Protein AF-A0A317UM21-F1 (afdb_monomer)

Solvent-accessible surface area (backbone atoms only — not comparable to full-atom values): 6892 Å² total; per-residue (Å²): 141,67,88,85,58,60,91,93,58,57,50,72,46,78,52,29,44,42,77,70,41,51,92,60,49,84,49,72,69,47,47,58,54,43,70,44,80,37,35,60,34,59,32,37,76,89,60,74,56,69,66,60,60,73,65,48,42,66,40,47,50,50,14,53,48,23,53,23,52,28,49,74,53,99,63,55,38,62,68,52,61,75,36,61,86,76,43,44,38,80,65,54,15,26,28,76,91,44,89,57,12,24,26,16,55,30,25,48,72,70,38,37,91,74,34,77,38,49,55,86,130

Radius of gyration: 13.53 Å; Cα contacts (8 Å, |Δi|>4): 208; chains: 1; bounding box: 32×29×39 Å

Mean predicted aligned error: 3.77 Å

Secondary structure (DSSP, 8-state):
--TTSPTTPPPEE--SSHHHHGGG--SHHHHHHHHS----EE--TTS--HHHHHTT-HHHHHHHHHHHHSEEPSS--HHHHH-TTTSSSSS-EE-TTSGGG-BHHHHHTT-GGG-SS----

InterPro domains:
  IPR022190 Protein of unknown function DUF3716 [PF12511] (63-118)

Sequence (121 aa):
MYEQLPPGQNPVLPTGSPALMGPYVFTSVQREVAAMPGQDIEFRRGRITAHQLESCRPSYINACLIQSRGSRLPAPCSRCHAHPGTMTFPSCRHLPGAWGGACANCKWSDQASRCSVRDEV

Organism: Aspergillus eucalypticola (strain CBS 122712 / IBT 29274) (NCBI:txid1448314)

Foldseek 3Di:
DCPPDPPPFFDKDQLQQLVSLVVLADDPLLNVLSPAGWGIFTWHPPLDDPVLSVVSPCLQSVLRSQRTRFDADPDAWPVCVVCCPPFGGNTFTFDAPGPFGFTSSCSNVVNSVVTPGGHDD

pLDDT: mean 92.07, std 7.71, range [58.16, 98.19]

Structure (mmCIF, N/CA/C/O backbone):
data_AF-A0A317UM21-F1
#
_entry.id   AF-A0A317UM21-F1
#
loop_
_atom_site.group_PDB
_atom_site.id
_atom_site.type_symbol
_atom_site.label_atom_id
_atom_site.label_alt_id
_atom_site.label_comp_id
_atom_site.label_asym_id
_atom_site.label_entity_id
_atom_site.label_seq_id
_atom_site.pdbx_PDB_ins_code
_atom_site.Cartn_x
_atom_site.Cartn_y
_atom_site.Cartn_z
_atom_site.occupancy
_atom_site.B_iso_or_equiv
_atom_site.auth_seq_id
_atom_site.auth_comp_id
_atom_site.auth_asym_id
_atom_site.auth_atom_id
_atom_site.pdbx_PDB_model_num
ATOM 1 N N . MET A 1 1 ? -12.315 8.341 13.011 1.00 59.38 1 MET A N 1
ATOM 2 C CA . MET A 1 1 ? -12.328 7.277 11.972 1.00 59.38 1 MET A CA 1
ATOM 3 C C . MET A 1 1 ? -12.206 5.866 12.557 1.00 59.38 1 MET A C 1
ATOM 5 O O . MET A 1 1 ? -12.862 4.992 12.023 1.00 59.38 1 MET A O 1
ATOM 9 N N . TYR A 1 2 ? -11.453 5.622 13.649 1.00 67.12 2 TYR A N 1
ATOM 10 C CA . TYR A 1 2 ? -11.314 4.268 14.239 1.00 67.12 2 TYR A CA 1
ATOM 11 C C . TYR A 1 2 ? -11.209 4.247 15.776 1.00 67.12 2 TYR A C 1
ATOM 13 O O . TYR A 1 2 ? -10.570 3.371 16.355 1.00 67.12 2 TYR A O 1
ATOM 21 N N . GLU A 1 3 ? -11.803 5.233 16.450 1.00 62.19 3 GLU A N 1
ATOM 22 C CA . GLU A 1 3 ? -11.704 5.402 17.912 1.00 62.19 3 GLU A CA 1
ATOM 23 C C . GLU A 1 3 ? -12.404 4.284 18.697 1.00 62.19 3 GLU A C 1
ATOM 25 O O . GLU A 1 3 ? -12.084 4.057 19.857 1.00 62.19 3 GLU A O 1
ATOM 30 N N . GLN A 1 4 ? -13.300 3.541 18.045 1.00 70.50 4 GLN A N 1
ATOM 31 C CA . GLN A 1 4 ? -14.068 2.449 18.646 1.00 70.50 4 GLN A CA 1
ATOM 32 C C . GLN A 1 4 ? -13.414 1.064 18.492 1.00 70.50 4 GLN A C 1
ATOM 34 O O . GLN A 1 4 ? -13.977 0.073 18.948 1.00 70.50 4 GLN A O 1
ATOM 39 N N . LEU A 1 5 ? -12.241 0.956 17.853 1.00 75.81 5 LEU A N 1
ATOM 40 C CA . LEU A 1 5 ? -11.581 -0.343 17.699 1.00 75.81 5 LEU A CA 1
ATOM 41 C C . LEU A 1 5 ? -10.982 -0.829 19.026 1.00 75.81 5 LEU A C 1
ATOM 43 O O . LEU A 1 5 ? -10.244 -0.059 19.660 1.00 75.81 5 LEU A O 1
ATOM 47 N N . PRO A 1 6 ? -11.172 -2.117 19.384 1.00 78.00 6 PRO A N 1
ATOM 48 C CA . PRO A 1 6 ? -10.554 -2.721 20.558 1.00 78.00 6 PRO A CA 1
ATOM 49 C C . PRO A 1 6 ? -9.047 -2.435 20.639 1.00 78.00 6 PRO A C 1
ATOM 51 O O . PRO A 1 6 ? -8.374 -2.350 19.600 1.00 78.00 6 PRO A O 1
ATOM 54 N N . PRO A 1 7 ? -8.482 -2.282 21.850 1.00 77.06 7 PRO A N 1
ATOM 55 C CA . PRO A 1 7 ? -7.040 -2.160 22.028 1.00 77.06 7 PRO A CA 1
ATOM 56 C C . PRO A 1 7 ? -6.293 -3.300 21.323 1.00 77.06 7 PRO A C 1
ATOM 58 O O . PRO A 1 7 ? -6.705 -4.455 21.375 1.00 77.06 7 PRO A O 1
ATOM 61 N N . GLY A 1 8 ? -5.201 -2.971 20.632 1.00 79.75 8 GLY A N 1
ATOM 62 C CA . GLY A 1 8 ? -4.376 -3.951 19.917 1.00 79.75 8 GLY A CA 1
ATOM 63 C C . GLY A 1 8 ? -4.844 -4.320 18.504 1.00 79.75 8 GLY A C 1
ATOM 64 O O . GLY A 1 8 ? -4.064 -4.925 17.772 1.00 79.75 8 GLY A O 1
ATOM 65 N N . GLN A 1 9 ? -6.044 -3.917 18.068 1.00 86.06 9 GLN A N 1
ATOM 66 C CA . GLN A 1 9 ? -6.484 -4.143 16.686 1.00 86.06 9 GLN A CA 1
ATOM 67 C C . GLN A 1 9 ? -6.072 -3.010 15.742 1.00 86.06 9 GLN A C 1
ATOM 69 O O . GLN A 1 9 ? -6.226 -1.815 16.043 1.00 86.06 9 GLN A O 1
ATOM 74 N N . ASN A 1 10 ? -5.566 -3.416 14.577 1.00 92.25 10 ASN A N 1
ATOM 75 C CA . ASN A 1 10 ? -5.314 -2.540 13.443 1.00 92.25 10 ASN A CA 1
ATOM 76 C C . ASN A 1 10 ? -6.635 -2.217 12.731 1.00 92.25 10 ASN A C 1
ATOM 78 O O . ASN A 1 10 ? -7.445 -3.119 12.526 1.00 92.25 10 ASN A O 1
ATOM 82 N N . PRO A 1 11 ? -6.859 -0.957 12.328 1.00 93.50 11 PRO A N 1
ATOM 83 C CA . PRO A 1 11 ? -7.958 -0.640 11.434 1.00 93.50 11 PRO A CA 1
ATOM 84 C C . PRO A 1 11 ? -7.855 -1.327 10.069 1.00 93.50 11 PRO A C 1
ATOM 86 O O . PRO A 1 11 ? -6.756 -1.609 9.583 1.00 93.50 11 PRO A O 1
ATOM 89 N N . VAL A 1 12 ? -9.014 -1.514 9.436 1.00 93.44 12 VAL A N 1
ATOM 90 C CA . VAL A 1 12 ? -9.169 -2.135 8.116 1.00 93.44 12 VAL A CA 1
ATOM 91 C C . VAL A 1 12 ? -9.760 -1.121 7.137 1.00 93.44 12 VAL A C 1
ATOM 93 O O . VAL A 1 12 ? -10.750 -0.461 7.451 1.00 93.44 12 VAL A O 1
ATOM 96 N N . LEU A 1 13 ? -9.166 -1.007 5.947 1.00 91.94 13 LEU A N 1
ATOM 97 C CA . LEU A 1 13 ? -9.759 -0.303 4.810 1.00 91.94 13 LEU A CA 1
ATOM 98 C C . LEU A 1 13 ? -10.417 -1.317 3.863 1.00 91.94 13 LEU A C 1
ATOM 100 O O . LEU A 1 13 ? -9.723 -2.248 3.426 1.00 91.94 13 LEU A O 1
ATOM 104 N N . PRO A 1 14 ? -11.695 -1.112 3.486 1.00 90.56 14 PRO A N 1
ATOM 105 C CA . PRO A 1 14 ? -12.462 -2.028 2.645 1.00 90.56 14 PRO A CA 1
ATOM 106 C C . PRO A 1 14 ? -12.056 -1.910 1.166 1.00 90.56 14 PRO A C 1
ATOM 108 O O . PRO A 1 14 ? -12.812 -1.464 0.309 1.00 90.56 14 PRO A O 1
ATOM 111 N N . THR A 1 15 ? -10.799 -2.220 0.863 1.00 89.31 15 THR A N 1
ATOM 112 C CA . THR A 1 15 ? -10.216 -2.042 -0.476 1.00 89.31 15 THR A CA 1
ATOM 113 C C . THR A 1 15 ? -10.382 -3.264 -1.371 1.00 89.31 15 THR A C 1
ATOM 115 O O . THR A 1 15 ? -10.090 -3.160 -2.564 1.00 89.31 15 THR A O 1
ATOM 118 N N . GLY A 1 16 ? -10.854 -4.402 -0.851 1.00 84.62 16 GLY A N 1
ATOM 119 C CA . GLY A 1 16 ? -11.013 -5.633 -1.626 1.00 84.62 16 GLY A CA 1
ATOM 120 C C . GLY A 1 16 ? -12.004 -5.491 -2.781 1.00 84.62 16 GLY A C 1
ATOM 121 O O . GLY A 1 16 ? -11.810 -6.095 -3.833 1.00 84.62 16 GLY A O 1
ATOM 122 N N . SER A 1 17 ? -13.008 -4.621 -2.633 1.00 84.00 17 SER A N 1
ATOM 123 C CA . SER A 1 17 ? -13.961 -4.301 -3.698 1.00 84.00 17 SER A CA 1
ATOM 124 C C . SER A 1 17 ? -13.391 -3.268 -4.684 1.00 84.00 17 SER A C 1
ATOM 126 O O . SER A 1 17 ? -13.066 -2.148 -4.273 1.00 84.00 17 SER A O 1
ATOM 128 N N . PRO A 1 18 ? -13.326 -3.569 -5.996 1.00 80.88 18 PRO A N 1
ATOM 129 C CA . PRO A 1 18 ? -12.957 -2.588 -7.021 1.00 80.88 18 PRO A CA 1
ATOM 130 C C . PRO A 1 18 ? -13.855 -1.341 -7.018 1.00 80.88 18 PRO A C 1
ATOM 132 O O . PRO A 1 18 ? -13.370 -0.233 -7.239 1.00 80.88 18 PRO A O 1
ATOM 135 N N . ALA A 1 19 ? -15.148 -1.499 -6.705 1.00 83.62 19 ALA A N 1
ATOM 136 C CA . ALA A 1 19 ? -16.110 -0.395 -6.683 1.00 83.62 19 ALA A CA 1
ATOM 137 C C . ALA A 1 19 ? -15.756 0.673 -5.634 1.00 83.62 19 ALA A C 1
ATOM 139 O O . ALA A 1 19 ? -15.928 1.863 -5.885 1.00 83.62 19 ALA A O 1
ATOM 140 N N . LEU A 1 20 ? -15.200 0.260 -4.490 1.00 85.38 20 LEU A N 1
ATOM 141 C CA . LEU A 1 20 ? -14.776 1.179 -3.428 1.00 85.38 20 LEU A CA 1
ATOM 142 C C . LEU A 1 20 ? -13.473 1.914 -3.771 1.00 85.38 20 LEU A C 1
ATOM 144 O O . LEU A 1 20 ? -13.231 3.005 -3.262 1.00 85.38 20 LEU A O 1
ATOM 148 N N . MET A 1 21 ? -12.654 1.353 -4.663 1.00 88.69 21 MET A N 1
ATOM 149 C CA . MET A 1 21 ? -11.421 1.992 -5.133 1.00 88.69 21 MET A CA 1
ATOM 150 C C . MET A 1 21 ? -11.657 2.976 -6.282 1.00 88.69 21 MET A C 1
ATOM 152 O O . MET A 1 21 ? -10.850 3.887 -6.454 1.00 88.69 21 MET A O 1
ATOM 156 N N . GLY A 1 22 ? -12.745 2.812 -7.043 1.00 89.25 22 GLY A N 1
ATOM 157 C CA . GLY A 1 22 ? -13.076 3.589 -8.244 1.00 89.25 22 GLY A CA 1
ATOM 158 C C . GLY A 1 22 ? -12.868 5.107 -8.126 1.00 89.25 22 GLY A C 1
ATOM 159 O O . GLY A 1 22 ? -12.173 5.669 -8.971 1.00 89.25 22 GLY A O 1
ATOM 160 N N . PRO A 1 23 ? -13.378 5.775 -7.072 1.00 91.69 23 PRO A N 1
ATOM 161 C CA . PRO A 1 23 ? -13.212 7.221 -6.891 1.00 91.69 23 PRO A CA 1
ATOM 162 C C . PRO A 1 23 ? -11.762 7.699 -6.708 1.00 91.69 23 PRO A C 1
ATOM 164 O O . PRO A 1 23 ? -11.496 8.889 -6.840 1.00 91.69 23 PRO A O 1
ATOM 167 N N . TYR A 1 24 ? -10.831 6.794 -6.393 1.00 93.00 24 TYR A N 1
ATOM 168 C CA . TYR A 1 24 ? -9.444 7.120 -6.055 1.00 93.00 24 TYR A CA 1
ATOM 169 C C . TYR A 1 24 ? -8.442 6.754 -7.163 1.00 93.00 24 TYR A C 1
ATOM 171 O O . TYR A 1 24 ? -7.258 7.073 -7.041 1.00 93.00 24 TYR A O 1
ATOM 179 N N . VAL A 1 25 ? -8.875 6.069 -8.231 1.00 93.94 25 VAL A N 1
ATOM 180 C CA . VAL A 1 25 ? -8.001 5.572 -9.309 1.00 93.94 25 VAL A CA 1
ATOM 181 C C . VAL A 1 25 ? -8.128 6.388 -10.597 1.00 93.94 25 VAL A C 1
ATOM 183 O O . VAL A 1 25 ? -9.176 6.447 -11.235 1.00 93.94 25 VAL A O 1
ATOM 186 N N . PHE A 1 26 ? -7.013 6.974 -11.034 1.00 94.62 26 PHE A N 1
ATOM 187 C CA . PHE A 1 26 ? -6.968 7.956 -12.122 1.00 94.62 26 PHE A CA 1
ATOM 188 C C . PHE A 1 26 ? -6.111 7.525 -13.318 1.00 94.62 26 PHE A C 1
ATOM 190 O O . PHE A 1 26 ? -6.366 7.973 -14.437 1.00 94.62 26 PHE A O 1
ATOM 197 N N . THR A 1 27 ? -5.121 6.649 -13.129 1.00 95.75 27 THR A N 1
ATOM 198 C CA . THR A 1 27 ? -4.251 6.166 -14.219 1.00 95.75 27 THR A CA 1
ATOM 199 C C . THR A 1 27 ? -4.702 4.811 -14.769 1.00 95.75 27 THR A C 1
ATOM 201 O O . THR A 1 27 ? -5.425 4.075 -14.100 1.00 95.75 27 THR A O 1
ATOM 204 N N . SER A 1 28 ? -4.265 4.452 -15.983 1.00 95.69 28 SER A N 1
ATOM 205 C CA . SER A 1 28 ? -4.537 3.127 -16.570 1.00 95.69 28 SER A CA 1
ATOM 206 C C . SER A 1 28 ? -4.032 2.000 -15.670 1.00 95.69 28 SER A C 1
ATOM 208 O O . SER A 1 28 ? -4.821 1.154 -15.267 1.00 95.69 28 SER A O 1
ATOM 210 N N . VAL A 1 29 ? -2.773 2.080 -15.228 1.00 96.56 29 VAL A N 1
ATOM 211 C CA . VAL A 1 29 ? -2.162 1.094 -14.318 1.00 96.56 29 VAL A CA 1
ATOM 212 C C . VAL A 1 29 ? -2.953 0.968 -13.012 1.00 96.56 29 VAL A C 1
ATOM 214 O O . VAL A 1 29 ? -3.166 -0.130 -12.512 1.00 96.56 29 VAL A O 1
ATOM 217 N N . GLN A 1 30 ? -3.437 2.080 -12.448 1.00 96.81 30 GLN A N 1
ATOM 218 C CA . GLN A 1 30 ? -4.277 2.035 -11.249 1.00 96.81 30 GLN A CA 1
ATOM 219 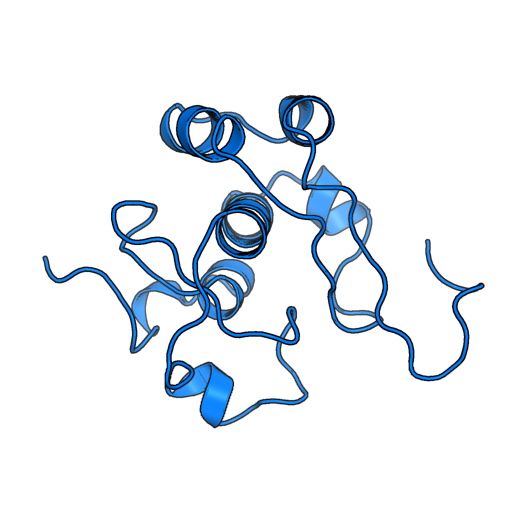C C . GLN A 1 30 ? -5.600 1.302 -11.491 1.00 96.81 30 GLN A C 1
ATOM 221 O O . GLN A 1 30 ? -6.017 0.526 -10.636 1.00 96.81 30 GLN A O 1
ATOM 226 N N . ARG A 1 31 ? -6.251 1.536 -12.635 1.00 95.75 31 ARG A N 1
ATOM 227 C CA . ARG A 1 31 ? -7.513 0.872 -12.999 1.00 95.75 31 ARG A CA 1
ATOM 228 C C . ARG A 1 31 ? -7.313 -0.616 -13.265 1.00 95.75 31 ARG A C 1
ATOM 230 O O . ARG A 1 31 ? -8.094 -1.419 -12.767 1.00 95.75 31 ARG A O 1
ATOM 237 N N . GLU A 1 32 ? -6.256 -0.974 -13.988 1.00 95.50 32 GLU A N 1
ATOM 238 C CA . GLU A 1 32 ? -5.878 -2.365 -14.258 1.00 95.50 32 GLU A CA 1
ATOM 239 C C . GLU A 1 32 ? -5.644 -3.129 -12.952 1.00 95.50 32 GLU A C 1
ATOM 241 O O . GLU A 1 32 ? -6.254 -4.172 -12.726 1.00 95.50 32 GLU A O 1
ATOM 246 N N . VAL A 1 33 ? -4.849 -2.565 -12.037 1.00 96.38 33 VAL A N 1
ATOM 247 C CA . VAL A 1 33 ? -4.603 -3.187 -10.729 1.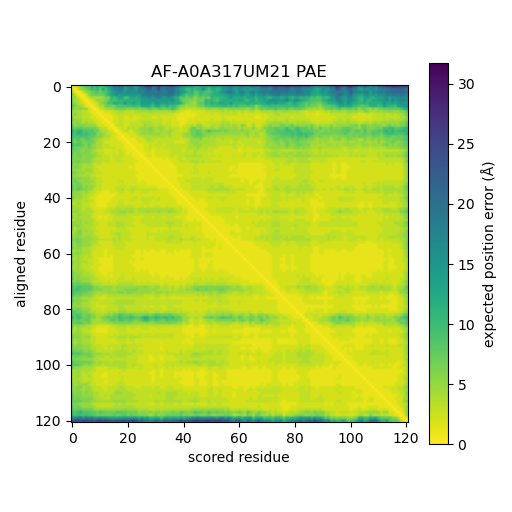00 96.38 33 VAL A CA 1
ATOM 248 C C . VAL A 1 33 ? -5.871 -3.210 -9.873 1.00 96.38 33 VAL A C 1
ATOM 250 O O . VAL A 1 33 ? -6.142 -4.207 -9.212 1.00 96.38 33 VAL A O 1
ATOM 253 N N . ALA A 1 34 ? -6.687 -2.153 -9.875 1.00 95.19 34 ALA A N 1
ATOM 254 C CA . ALA A 1 34 ? -7.939 -2.127 -9.114 1.00 95.19 34 ALA A CA 1
ATOM 255 C C . ALA A 1 34 ? -8.937 -3.209 -9.559 1.00 95.19 34 ALA A C 1
ATOM 257 O O . ALA A 1 34 ? -9.701 -3.686 -8.717 1.00 95.19 34 ALA A O 1
ATOM 258 N N . ALA A 1 35 ? -8.910 -3.602 -10.837 1.00 93.38 35 ALA A N 1
ATOM 259 C CA . ALA A 1 35 ? -9.744 -4.664 -11.397 1.00 93.38 35 ALA A CA 1
ATOM 260 C C . ALA A 1 35 ? -9.292 -6.081 -10.999 1.00 93.38 35 ALA A C 1
ATOM 262 O O . ALA A 1 35 ? -10.075 -7.024 -11.110 1.00 93.38 35 ALA A O 1
ATOM 263 N N . MET A 1 36 ? -8.057 -6.251 -10.515 1.00 93.62 36 MET A N 1
ATOM 264 C CA . MET A 1 36 ? -7.587 -7.536 -10.000 1.00 93.62 36 MET A CA 1
ATOM 265 C C . MET A 1 36 ? -8.299 -7.899 -8.684 1.00 93.62 36 MET A C 1
ATOM 267 O O . MET A 1 36 ? -8.640 -6.999 -7.902 1.00 93.62 36 MET A O 1
ATOM 271 N N . PRO A 1 37 ? -8.447 -9.205 -8.375 1.00 93.12 37 PRO A N 1
ATOM 272 C CA . PRO A 1 37 ? -8.889 -9.654 -7.061 1.00 93.12 37 PRO A CA 1
ATOM 273 C C . PRO A 1 37 ? -8.031 -9.031 -5.958 1.00 93.12 37 PRO A C 1
ATOM 275 O O . PRO A 1 37 ? -6.805 -9.155 -5.957 1.00 93.12 37 PRO A O 1
ATOM 278 N N . GLY A 1 38 ? -8.682 -8.337 -5.031 1.00 93.56 38 GLY A N 1
ATOM 279 C CA . GLY A 1 38 ? -8.040 -7.701 -3.892 1.00 93.56 38 GLY A CA 1
ATOM 280 C C . GLY A 1 38 ? -8.642 -8.181 -2.585 1.00 93.56 38 GLY A C 1
ATOM 281 O O . GLY A 1 38 ? -9.707 -8.792 -2.545 1.00 93.56 38 GLY A O 1
ATOM 282 N N . GLN A 1 39 ? -7.967 -7.850 -1.498 1.00 95.12 39 GLN A N 1
ATOM 283 C CA . GLN A 1 39 ? -8.481 -8.034 -0.147 1.00 95.12 39 GLN A CA 1
ATOM 284 C C . GLN A 1 39 ? -8.498 -6.710 0.602 1.00 95.12 39 GLN A C 1
ATOM 286 O O 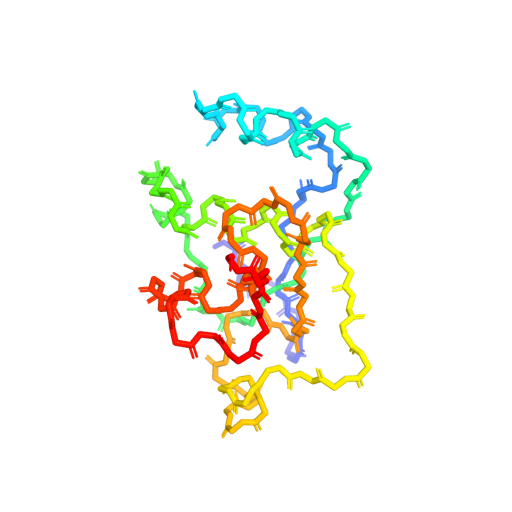. GLN A 1 39 ? -7.758 -5.780 0.267 1.00 95.12 39 GLN A O 1
ATOM 291 N N . ASP A 1 40 ? -9.301 -6.650 1.652 1.00 95.88 40 ASP A N 1
ATOM 292 C CA . ASP A 1 40 ? -9.252 -5.532 2.577 1.00 95.88 40 ASP A CA 1
ATOM 293 C C . ASP A 1 40 ? -7.876 -5.448 3.239 1.00 95.88 40 ASP A C 1
ATOM 295 O O . ASP A 1 40 ? -7.181 -6.454 3.439 1.00 95.88 40 ASP A O 1
ATOM 299 N N . ILE A 1 41 ? -7.445 -4.218 3.514 1.00 95.38 41 ILE A N 1
ATOM 300 C CA . ILE A 1 41 ? -6.091 -3.961 3.994 1.00 95.38 41 ILE A CA 1
ATOM 301 C C . ILE A 1 41 ? -6.135 -3.496 5.434 1.00 95.38 41 ILE A C 1
ATOM 303 O O . ILE A 1 41 ? -6.768 -2.500 5.772 1.00 95.38 41 ILE A O 1
ATOM 307 N N . GLU A 1 42 ? -5.401 -4.203 6.278 1.00 95.31 42 GLU A N 1
ATOM 308 C CA . GLU A 1 42 ? -5.051 -3.704 7.595 1.00 95.31 42 GLU A CA 1
ATOM 309 C C . GLU A 1 42 ? -3.945 -2.657 7.485 1.00 95.31 42 GLU A C 1
ATOM 311 O O . GLU A 1 42 ? -2.994 -2.802 6.707 1.00 95.31 42 GLU A O 1
ATOM 316 N N . PHE A 1 43 ? -4.015 -1.636 8.330 1.00 95.31 43 PHE A N 1
ATOM 317 C CA . PHE A 1 43 ? -2.925 -0.688 8.520 1.00 95.31 43 PHE A CA 1
ATOM 318 C C . PHE A 1 43 ? -2.726 -0.398 10.005 1.00 95.31 43 PHE A C 1
ATOM 320 O O . PHE A 1 43 ? -3.643 -0.521 10.812 1.00 95.31 43 PHE A O 1
ATOM 327 N N . ARG A 1 44 ? -1.509 -0.022 10.403 1.00 93.81 44 ARG A N 1
ATOM 328 C CA . ARG A 1 44 ? -1.219 0.268 11.810 1.00 93.81 44 ARG A CA 1
ATOM 329 C C . ARG A 1 44 ? -1.964 1.521 12.261 1.00 93.81 44 ARG A C 1
ATOM 331 O O . ARG A 1 44 ? -1.986 2.533 11.558 1.00 93.81 44 ARG A O 1
ATOM 338 N N . ARG A 1 45 ? -2.546 1.467 13.460 1.00 90.12 45 ARG A N 1
ATOM 339 C CA . ARG A 1 45 ? -3.325 2.572 14.042 1.00 90.12 45 ARG A CA 1
ATOM 340 C C . ARG A 1 45 ? -2.552 3.900 13.966 1.00 90.12 45 ARG A C 1
ATOM 342 O O . ARG A 1 45 ? -1.371 3.958 14.293 1.00 90.12 45 ARG A O 1
ATOM 349 N N . GLY A 1 46 ? -3.225 4.953 13.498 1.00 89.44 46 GLY A N 1
ATOM 350 C CA . GLY A 1 46 ? -2.648 6.296 13.350 1.00 89.44 46 GLY A CA 1
ATOM 351 C C . GLY A 1 46 ? -1.755 6.507 12.119 1.00 89.44 46 GLY A C 1
ATOM 352 O O . GLY A 1 46 ? -1.232 7.604 11.948 1.00 89.44 46 GLY A O 1
ATOM 353 N N . ARG A 1 47 ? -1.563 5.499 11.251 1.00 93.69 47 ARG A N 1
ATOM 354 C CA . ARG A 1 47 ? -0.705 5.627 10.054 1.00 93.69 47 ARG A CA 1
ATOM 355 C C . ARG A 1 47 ? -1.427 6.076 8.786 1.00 93.69 47 ARG A C 1
ATOM 357 O O . ARG A 1 47 ? -0.751 6.548 7.876 1.00 93.69 47 ARG A O 1
ATOM 364 N N . ILE A 1 48 ? -2.750 5.921 8.733 1.00 94.50 48 ILE A N 1
ATOM 365 C CA . ILE A 1 48 ? -3.597 6.394 7.633 1.00 94.50 48 ILE A CA 1
ATOM 366 C C . ILE A 1 48 ? -4.700 7.285 8.202 1.00 94.50 48 ILE A C 1
ATOM 368 O O . ILE A 1 48 ? -5.380 6.905 9.159 1.00 94.50 48 ILE A O 1
ATOM 372 N N . THR A 1 49 ? -4.880 8.457 7.599 1.00 92.31 49 THR A N 1
ATOM 373 C CA . THR A 1 49 ? -5.981 9.389 7.872 1.00 92.31 49 THR A CA 1
ATOM 374 C C . THR A 1 49 ? -6.889 9.534 6.649 1.00 92.31 49 THR A C 1
ATOM 376 O O . THR A 1 49 ? -6.472 9.263 5.523 1.00 92.31 49 THR A O 1
ATOM 379 N N . ALA A 1 50 ? -8.126 10.000 6.864 1.00 90.62 50 ALA A N 1
ATOM 380 C CA . ALA A 1 50 ? -9.075 10.299 5.786 1.00 90.62 50 ALA A CA 1
ATOM 381 C C . ALA A 1 50 ? -8.472 11.268 4.757 1.00 90.62 50 ALA A C 1
ATOM 383 O O . ALA A 1 50 ? -8.415 10.964 3.571 1.00 90.62 50 ALA A O 1
ATOM 384 N N . HIS A 1 51 ? -7.888 12.363 5.252 1.00 92.88 51 HIS A N 1
ATOM 385 C CA . HIS A 1 51 ? -7.251 13.392 4.437 1.00 92.88 51 HIS A CA 1
ATOM 386 C C . HIS A 1 51 ? -6.147 12.845 3.514 1.00 92.88 51 HIS A C 1
ATOM 388 O O . HIS A 1 51 ? -6.029 13.265 2.364 1.00 92.88 51 HIS A O 1
ATOM 394 N N . GLN A 1 52 ? -5.345 11.877 3.979 1.00 94.94 52 GLN A N 1
ATOM 395 C CA . GLN A 1 52 ? -4.331 11.243 3.128 1.00 94.94 52 GLN A CA 1
ATOM 396 C C . GLN A 1 52 ? -4.967 10.492 1.954 1.00 94.94 52 GLN A C 1
ATOM 398 O O . GLN A 1 52 ? -4.462 10.584 0.837 1.00 94.94 52 GLN A O 1
ATOM 403 N N . LEU A 1 53 ? -6.075 9.785 2.174 1.00 92.44 53 LEU A N 1
ATOM 404 C CA . LEU A 1 53 ? -6.780 9.075 1.105 1.00 92.44 53 LEU A CA 1
ATOM 405 C C . LEU A 1 53 ? -7.499 10.049 0.161 1.00 92.44 53 LEU A C 1
ATOM 407 O O . LEU A 1 53 ? -7.373 9.922 -1.054 1.00 92.44 53 LEU A O 1
ATOM 411 N N . GLU A 1 54 ? -8.169 11.063 0.709 1.00 92.88 54 GLU A N 1
ATOM 412 C CA . GLU A 1 54 ? -8.869 12.114 -0.045 1.00 92.88 54 GLU A CA 1
ATOM 413 C C . GLU A 1 54 ? -7.927 12.927 -0.937 1.00 92.88 54 GLU A C 1
ATOM 415 O O . GLU A 1 54 ? -8.308 13.309 -2.041 1.00 92.88 54 GLU A O 1
ATOM 420 N N . SER A 1 55 ? -6.670 13.122 -0.517 1.00 94.69 55 SER A N 1
ATOM 421 C CA . SER A 1 55 ? -5.653 13.790 -1.341 1.00 94.69 55 SER A CA 1
ATOM 422 C C . SER A 1 55 ? -5.373 13.080 -2.669 1.00 94.69 55 SER A C 1
ATOM 424 O O . SER A 1 55 ? -4.747 13.666 -3.552 1.00 94.69 55 SER A O 1
ATOM 426 N N . CYS A 1 56 ? -5.770 11.807 -2.797 1.00 93.75 56 CYS A N 1
ATOM 427 C CA . CYS A 1 56 ? -5.562 10.980 -3.983 1.00 93.75 56 CYS A CA 1
ATOM 428 C C . CYS A 1 56 ? -4.101 10.928 -4.460 1.00 93.75 56 CYS A C 1
ATOM 430 O O . CYS A 1 56 ? -3.819 10.628 -5.623 1.00 93.75 56 CYS A O 1
ATOM 432 N N . ARG A 1 57 ? -3.140 11.209 -3.566 1.00 95.94 57 ARG A N 1
ATOM 433 C CA . ARG A 1 57 ? -1.722 11.239 -3.920 1.00 95.94 57 ARG A CA 1
ATOM 434 C C . ARG A 1 57 ? -1.312 9.868 -4.475 1.00 95.94 57 ARG A C 1
ATOM 436 O O . ARG A 1 57 ? -1.563 8.856 -3.810 1.00 95.94 57 ARG A O 1
ATOM 443 N N . PRO A 1 58 ? -0.614 9.799 -5.628 1.00 96.25 58 PRO A N 1
ATOM 444 C CA . PRO A 1 58 ? -0.272 8.522 -6.249 1.00 96.25 58 PRO A CA 1
ATOM 445 C C . PRO A 1 58 ? 0.465 7.554 -5.319 1.00 96.25 58 PRO A C 1
ATOM 447 O O . PRO A 1 58 ? 0.221 6.356 -5.370 1.00 96.25 58 PRO A O 1
ATOM 450 N N . SER A 1 59 ? 1.348 8.034 -4.441 1.00 97.50 59 SER A N 1
ATOM 451 C CA . SER A 1 59 ? 2.049 7.178 -3.474 1.00 97.50 59 SER A CA 1
ATOM 452 C C . SER A 1 59 ? 1.103 6.470 -2.500 1.00 97.50 59 SER A C 1
ATOM 454 O O . SER A 1 59 ? 1.309 5.288 -2.235 1.00 97.50 59 SER A O 1
ATOM 456 N N . TYR A 1 60 ? 0.053 7.137 -2.015 1.00 97.44 60 TYR A N 1
ATOM 457 C CA . TYR A 1 60 ? -0.915 6.556 -1.082 1.00 97.44 60 TYR A CA 1
ATOM 458 C C . TYR A 1 60 ? -1.839 5.564 -1.775 1.00 97.44 60 TYR A C 1
ATOM 460 O O . TYR A 1 60 ? -1.914 4.409 -1.359 1.00 97.44 60 TYR A O 1
ATOM 468 N N . ILE A 1 61 ? -2.476 5.972 -2.875 1.00 97.31 61 ILE A N 1
ATOM 469 C CA . ILE A 1 61 ? -3.424 5.101 -3.578 1.00 97.31 61 ILE A CA 1
ATOM 470 C C . ILE A 1 61 ? -2.713 3.882 -4.171 1.00 97.31 61 ILE A C 1
ATOM 472 O O . ILE A 1 61 ? -3.177 2.757 -3.993 1.00 97.31 61 ILE A O 1
ATOM 476 N N . ASN A 1 62 ? -1.543 4.065 -4.793 1.00 97.94 62 ASN A N 1
ATOM 477 C CA . ASN A 1 62 ? -0.781 2.938 -5.338 1.00 97.94 62 ASN A CA 1
ATOM 478 C C . ASN A 1 62 ? -0.316 1.997 -4.225 1.00 97.94 62 ASN A C 1
ATOM 480 O O . ASN A 1 62 ? -0.324 0.788 -4.407 1.00 97.94 62 ASN A O 1
ATOM 484 N N . ALA A 1 63 ? 0.059 2.521 -3.056 1.00 98.19 63 ALA A N 1
ATOM 485 C CA . ALA A 1 63 ? 0.415 1.677 -1.925 1.00 98.19 63 ALA A CA 1
ATOM 486 C C . ALA A 1 63 ? -0.776 0.857 -1.408 1.00 98.19 63 ALA A C 1
ATOM 488 O O . ALA A 1 63 ? -0.601 -0.329 -1.141 1.00 98.19 63 ALA A O 1
ATOM 489 N N . CYS A 1 64 ? -1.979 1.438 -1.329 1.00 97.56 64 CYS A N 1
ATOM 490 C CA . CYS A 1 64 ? -3.200 0.695 -1.002 1.00 97.56 64 CYS A CA 1
ATOM 491 C C . CYS A 1 64 ? -3.492 -0.402 -2.039 1.00 97.56 64 CYS A C 1
ATOM 493 O O . CYS A 1 64 ? -3.792 -1.535 -1.665 1.00 97.56 64 CYS A O 1
ATOM 495 N N . LEU A 1 65 ? -3.334 -0.101 -3.333 1.00 97.69 65 LEU A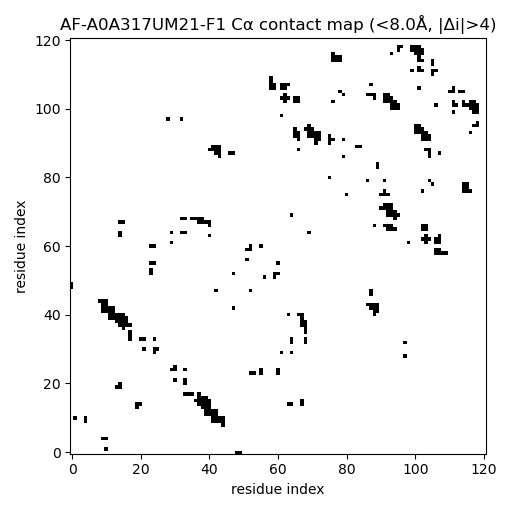 N 1
ATOM 496 C CA . LEU A 1 65 ? -3.501 -1.077 -4.413 1.00 97.69 65 LEU A CA 1
ATOM 497 C C . LEU A 1 65 ? -2.485 -2.226 -4.313 1.00 97.69 65 LEU A C 1
ATOM 499 O O . LEU A 1 65 ? -2.890 -3.386 -4.318 1.00 97.69 65 LEU A O 1
ATOM 503 N N . ILE A 1 66 ? -1.192 -1.929 -4.130 1.00 98.06 66 ILE A N 1
ATOM 504 C CA . ILE A 1 66 ? -0.145 -2.947 -3.921 1.00 98.06 66 ILE A CA 1
ATOM 505 C C . ILE A 1 66 ? -0.451 -3.783 -2.677 1.00 98.06 66 ILE A C 1
ATOM 507 O O . ILE A 1 66 ? -0.335 -5.003 -2.707 1.00 98.06 66 ILE A O 1
ATOM 511 N N . GLN A 1 67 ? -0.842 -3.153 -1.571 1.00 98.00 67 GLN A N 1
ATOM 512 C CA . GLN A 1 67 ? -1.114 -3.866 -0.325 1.00 98.00 67 GLN A CA 1
ATOM 513 C C . GLN A 1 67 ? -2.326 -4.799 -0.444 1.00 98.00 67 GLN A C 1
ATOM 515 O O . GLN A 1 67 ? -2.366 -5.849 0.197 1.00 98.00 67 GLN A O 1
ATOM 520 N N . SER A 1 68 ? -3.309 -4.416 -1.252 1.00 97.50 68 SER A N 1
ATOM 521 C CA . SER A 1 68 ? -4.537 -5.178 -1.438 1.00 97.50 68 SER A CA 1
ATOM 522 C C . SER A 1 68 ? -4.397 -6.295 -2.481 1.00 97.50 68 SER A C 1
ATOM 524 O O . SER A 1 68 ? -4.958 -7.367 -2.281 1.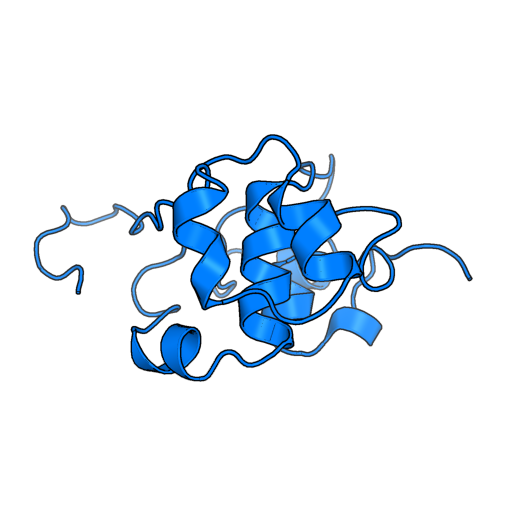00 97.50 68 SER A O 1
ATOM 526 N N . ARG A 1 69 ? -3.655 -6.068 -3.576 1.00 97.00 69 ARG A N 1
ATOM 527 C CA . ARG A 1 69 ? -3.558 -6.992 -4.732 1.00 97.00 69 ARG A CA 1
ATOM 528 C C . ARG A 1 69 ? -2.217 -7.716 -4.839 1.00 97.00 69 ARG A C 1
ATOM 530 O O . ARG A 1 69 ? -2.107 -8.722 -5.529 1.00 97.00 69 ARG A O 1
ATOM 537 N N . GLY A 1 70 ? -1.183 -7.202 -4.182 1.00 96.50 70 GLY A N 1
ATOM 538 C CA . GLY A 1 70 ? 0.159 -7.773 -4.213 1.00 96.50 70 GLY A CA 1
ATOM 539 C C . GLY A 1 70 ? 0.278 -9.063 -3.411 1.00 96.50 70 GLY A C 1
ATOM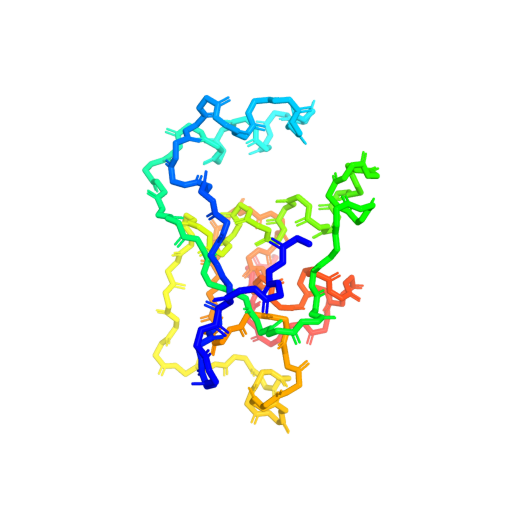 540 O O . GLY A 1 70 ? -0.602 -9.424 -2.632 1.00 96.50 70 GLY A O 1
ATOM 541 N N . SER A 1 71 ? 1.406 -9.746 -3.522 1.00 96.31 71 SER A N 1
ATOM 542 C CA . SER A 1 71 ? 1.718 -10.947 -2.744 1.00 96.31 71 SER A CA 1
ATOM 543 C C . SER A 1 71 ? 2.630 -10.615 -1.562 1.00 96.31 71 SER A C 1
ATOM 545 O O . SER A 1 71 ? 3.356 -9.615 -1.561 1.00 96.31 71 SER A O 1
ATOM 547 N N . ARG A 1 72 ? 2.574 -11.437 -0.508 1.00 95.25 72 ARG A N 1
ATOM 548 C CA . ARG A 1 72 ? 3.538 -11.366 0.597 1.00 95.25 72 ARG A CA 1
ATOM 549 C C . ARG A 1 72 ? 4.832 -12.039 0.155 1.00 95.25 72 ARG A C 1
ATOM 551 O O . ARG A 1 72 ? 4.807 -13.156 -0.349 1.00 95.25 72 ARG A O 1
ATOM 558 N N . LEU A 1 73 ? 5.952 -11.374 0.400 1.00 87.75 73 LEU A N 1
ATOM 559 C CA . LEU A 1 73 ? 7.270 -11.949 0.149 1.00 87.75 73 LEU A CA 1
ATOM 560 C C . LEU A 1 73 ? 7.643 -12.986 1.222 1.00 87.75 73 LEU A C 1
ATOM 562 O O . LEU A 1 73 ? 7.267 -12.792 2.385 1.00 87.75 73 LEU A O 1
ATOM 566 N N . PRO A 1 74 ? 8.458 -14.008 0.889 1.00 90.56 74 PRO A N 1
ATOM 567 C CA . PRO A 1 74 ? 9.039 -14.916 1.882 1.00 90.56 74 PRO A CA 1
ATOM 568 C C . PRO A 1 74 ? 9.828 -14.171 2.968 1.00 90.56 74 PRO A C 1
ATOM 570 O O . PRO A 1 74 ? 9.706 -14.479 4.151 1.00 90.56 74 PRO A O 1
ATOM 573 N N . ALA A 1 75 ? 10.573 -13.135 2.568 1.00 93.25 75 ALA A N 1
ATOM 574 C CA . ALA A 1 75 ? 11.256 -12.206 3.460 1.00 93.25 75 ALA A CA 1
ATOM 575 C C . ALA A 1 75 ? 10.864 -10.754 3.124 1.00 93.25 75 ALA A C 1
ATOM 577 O O . ALA A 1 75 ? 10.781 -10.397 1.947 1.00 93.25 75 ALA A O 1
ATOM 578 N N . PRO A 1 76 ? 10.611 -9.890 4.124 1.00 96.06 76 PRO A N 1
ATOM 579 C CA . PRO A 1 76 ? 10.307 -8.485 3.870 1.00 96.06 76 PRO A CA 1
ATOM 580 C C . PRO A 1 76 ? 11.515 -7.754 3.263 1.00 96.06 76 PRO A C 1
ATOM 582 O O . PRO A 1 76 ? 12.660 -8.122 3.508 1.00 96.06 76 PRO A O 1
ATOM 585 N N . CYS A 1 77 ? 11.272 -6.658 2.535 1.00 96.69 77 CYS A N 1
ATOM 586 C CA . CYS A 1 77 ? 12.364 -5.806 2.052 1.00 96.69 77 CYS A CA 1
ATOM 587 C C . CYS A 1 77 ? 13.190 -5.234 3.222 1.00 96.69 77 CYS A C 1
ATOM 589 O O . CYS A 1 77 ? 12.652 -5.041 4.319 1.00 96.69 77 CYS A O 1
ATOM 591 N N . SER A 1 78 ? 14.460 -4.881 2.993 1.00 97.12 78 SER A N 1
ATOM 592 C CA . SER A 1 78 ? 15.412 -4.482 4.046 1.00 97.12 78 SER A CA 1
ATOM 593 C C . SER A 1 78 ? 14.880 -3.367 4.945 1.00 97.12 78 SER A C 1
ATOM 595 O O . SER A 1 78 ? 15.096 -3.369 6.154 1.00 97.12 78 SER A O 1
ATOM 597 N N . ARG A 1 79 ? 14.108 -2.429 4.386 1.00 95.50 79 ARG A N 1
ATOM 598 C CA . ARG A 1 79 ? 13.515 -1.333 5.158 1.00 95.50 79 ARG A CA 1
ATOM 599 C C . ARG A 1 79 ? 12.360 -1.783 6.051 1.00 95.50 79 ARG A C 1
ATOM 601 O O . ARG A 1 79 ? 12.274 -1.322 7.188 1.00 95.50 79 ARG A O 1
ATOM 608 N N . CYS A 1 80 ? 11.492 -2.661 5.544 1.00 96.50 80 CYS A N 1
ATOM 609 C CA . CYS A 1 80 ? 10.416 -3.262 6.335 1.00 96.50 80 CYS A CA 1
ATOM 610 C C . CYS A 1 80 ? 10.986 -4.179 7.423 1.00 96.50 80 CYS A C 1
ATOM 612 O O . CYS A 1 80 ? 10.482 -4.160 8.540 1.00 96.50 80 CYS A O 1
ATOM 614 N N . HIS A 1 81 ? 12.055 -4.919 7.112 1.00 96.62 81 HIS A N 1
ATOM 615 C CA . HIS A 1 81 ? 12.794 -5.730 8.076 1.00 96.62 81 HIS A CA 1
ATOM 616 C C . HIS A 1 81 ? 13.412 -4.879 9.193 1.00 96.62 81 HIS A C 1
ATOM 618 O O . HIS A 1 81 ? 13.305 -5.230 10.360 1.00 96.62 81 HIS A O 1
ATOM 624 N N . ALA A 1 82 ? 14.025 -3.742 8.850 1.00 95.44 82 ALA A N 1
ATOM 625 C CA . ALA A 1 82 ? 14.687 -2.870 9.819 1.00 95.44 82 ALA A CA 1
ATOM 626 C C . ALA A 1 82 ? 13.717 -2.110 10.743 1.00 95.44 82 ALA A C 1
ATOM 628 O O . ALA A 1 82 ? 14.119 -1.682 11.820 1.00 95.44 82 ALA A O 1
ATOM 629 N N . HIS A 1 83 ? 12.449 -1.925 10.350 1.00 91.31 83 HIS A N 1
ATOM 630 C CA . HIS A 1 83 ? 11.483 -1.170 11.160 1.00 91.31 83 HIS A CA 1
ATOM 631 C C . HIS A 1 83 ? 10.084 -1.816 11.184 1.00 91.31 83 HIS A C 1
ATOM 633 O O . HIS A 1 83 ? 9.093 -1.190 10.793 1.00 91.31 83 HIS A O 1
ATOM 639 N N . PRO A 1 84 ? 9.953 -3.063 11.660 1.00 84.81 84 PRO A N 1
ATOM 640 C CA . PRO A 1 84 ? 8.727 -3.847 11.518 1.00 84.81 84 PRO A CA 1
ATOM 641 C C . PRO A 1 84 ? 7.515 -3.196 12.204 1.00 84.81 84 PRO A C 1
ATOM 643 O O . PRO A 1 84 ? 6.393 -3.348 11.725 1.00 84.81 84 PRO A O 1
ATOM 646 N N . GLY A 1 85 ? 7.723 -2.420 13.277 1.00 87.38 85 GLY A N 1
ATOM 647 C CA . GLY A 1 85 ? 6.663 -1.760 14.052 1.00 87.38 85 GLY A CA 1
ATOM 648 C C . GLY A 1 85 ? 6.248 -0.361 13.583 1.00 87.38 85 GLY A C 1
ATOM 649 O O . GLY A 1 85 ? 5.201 0.123 14.001 1.00 87.38 85 GLY A O 1
ATOM 650 N N . THR A 1 86 ? 7.025 0.294 12.714 1.00 90.25 86 THR A N 1
ATOM 651 C CA . THR A 1 86 ? 6.767 1.695 12.313 1.00 90.25 86 THR A CA 1
ATOM 652 C C . THR A 1 86 ? 6.194 1.824 10.906 1.00 90.25 86 THR A C 1
ATOM 654 O O . THR A 1 86 ? 5.789 2.910 10.494 1.00 90.25 86 THR A O 1
ATOM 657 N N . MET A 1 87 ? 6.148 0.723 10.156 1.00 95.44 87 MET A N 1
ATOM 658 C CA . MET A 1 87 ? 5.578 0.682 8.813 1.00 95.44 87 MET A CA 1
ATOM 659 C C . MET A 1 87 ? 4.069 0.956 8.815 1.00 95.44 87 MET A C 1
ATOM 661 O O . MET A 1 87 ? 3.376 0.664 9.785 1.00 95.44 87 MET A O 1
ATOM 665 N N . THR A 1 88 ? 3.549 1.514 7.719 1.00 97.06 88 THR A N 1
ATOM 666 C CA . THR A 1 88 ? 2.112 1.807 7.582 1.00 97.06 88 THR A CA 1
ATOM 667 C C . THR A 1 88 ? 1.285 0.532 7.570 1.00 97.06 88 THR A C 1
ATOM 669 O O . THR A 1 88 ? 0.306 0.429 8.303 1.00 97.06 88 THR A O 1
ATOM 672 N N . PHE A 1 89 ? 1.705 -0.454 6.784 1.00 97.19 89 PHE A N 1
ATOM 673 C CA . PHE A 1 89 ? 1.058 -1.753 6.694 1.00 97.19 89 PHE A CA 1
ATOM 674 C C . PHE A 1 89 ? 1.826 -2.791 7.517 1.00 97.19 89 PHE A C 1
ATOM 676 O O . PHE A 1 89 ? 3.065 -2.788 7.498 1.00 97.19 89 PHE A O 1
ATOM 683 N N . PRO A 1 90 ? 1.124 -3.703 8.214 1.00 94.94 90 PRO A N 1
ATOM 684 C CA . PRO A 1 90 ? 1.754 -4.722 9.048 1.00 94.94 90 PRO A CA 1
ATOM 685 C C . PRO A 1 90 ? 2.534 -5.766 8.235 1.00 94.94 90 PRO A C 1
ATOM 687 O O . PRO A 1 90 ? 3.497 -6.334 8.743 1.00 94.94 90 PRO A O 1
ATOM 690 N N . SER A 1 91 ? 2.163 -6.001 6.972 1.00 95.12 91 SER A N 1
ATOM 691 C CA . SER A 1 91 ? 2.834 -6.955 6.086 1.00 95.12 91 SER A CA 1
ATOM 692 C C . SER A 1 91 ? 3.593 -6.257 4.957 1.00 95.12 91 SER A C 1
ATOM 694 O O . SER A 1 91 ? 3.101 -5.301 4.362 1.00 95.12 91 SER A O 1
ATOM 696 N N . CYS A 1 92 ? 4.760 -6.785 4.589 1.00 97.06 92 CYS A N 1
ATOM 697 C CA . CYS A 1 92 ? 5.474 -6.362 3.387 1.00 97.06 92 CYS A CA 1
ATOM 698 C C . CYS A 1 92 ? 4.906 -7.099 2.164 1.00 97.06 92 CYS A C 1
ATOM 700 O O . CYS A 1 92 ? 5.175 -8.288 1.983 1.00 97.06 92 CYS A O 1
ATOM 702 N N . ARG A 1 93 ? 4.101 -6.404 1.353 1.00 97.62 93 ARG A N 1
ATOM 703 C CA . ARG A 1 93 ? 3.577 -6.921 0.081 1.00 97.62 93 ARG A CA 1
ATOM 704 C C . ARG A 1 93 ? 4.090 -6.119 -1.093 1.00 97.62 93 ARG A C 1
ATOM 706 O O . ARG A 1 93 ? 4.287 -4.910 -0.959 1.00 97.62 93 ARG A O 1
ATOM 713 N N . HIS A 1 94 ? 4.282 -6.786 -2.219 1.00 96.81 94 HIS A N 1
ATOM 714 C CA . HIS A 1 94 ? 4.718 -6.181 -3.471 1.00 96.81 94 HIS A CA 1
ATOM 715 C C . HIS A 1 94 ? 3.865 -6.684 -4.635 1.00 96.81 94 HIS A C 1
ATOM 717 O O . HIS A 1 94 ? 3.194 -7.709 -4.517 1.00 96.81 94 HIS A O 1
ATOM 723 N N . LEU A 1 95 ? 3.876 -5.943 -5.737 1.00 96.88 95 LEU A N 1
ATOM 724 C CA . LEU A 1 95 ? 3.147 -6.290 -6.950 1.00 96.88 95 LEU A CA 1
ATOM 725 C C . LEU A 1 95 ? 4.095 -6.121 -8.147 1.00 96.88 95 LEU A C 1
ATOM 727 O O . LEU A 1 95 ? 4.271 -4.990 -8.603 1.00 96.88 95 LEU A O 1
ATOM 731 N N . PRO A 1 96 ? 4.748 -7.205 -8.606 1.00 94.81 96 PRO A N 1
ATOM 732 C CA . PRO A 1 96 ? 5.604 -7.172 -9.790 1.00 94.81 96 PRO A CA 1
ATOM 733 C C . PRO A 1 96 ? 4.874 -6.633 -11.022 1.00 94.81 96 PRO A C 1
ATOM 735 O O . PRO A 1 96 ? 3.674 -6.865 -11.183 1.00 94.81 96 PRO A O 1
ATOM 738 N N . GLY A 1 97 ? 5.584 -5.902 -11.880 1.00 93.75 97 GLY A N 1
ATOM 739 C CA . GLY A 1 97 ? 5.038 -5.294 -13.097 1.00 93.75 97 GLY A CA 1
ATOM 740 C C . GLY A 1 97 ? 4.264 -3.990 -12.866 1.00 93.75 97 GLY A C 1
ATOM 741 O O . GLY A 1 97 ? 3.961 -3.280 -13.822 1.00 93.75 97 GLY A O 1
ATOM 742 N N . ALA A 1 98 ? 3.984 -3.619 -11.611 1.00 94.94 98 ALA A N 1
ATOM 743 C CA . ALA A 1 98 ? 3.315 -2.370 -11.264 1.00 94.94 98 ALA A CA 1
ATOM 744 C C . ALA A 1 98 ? 4.238 -1.454 -10.450 1.00 94.94 98 ALA A C 1
ATOM 746 O O . ALA A 1 98 ? 4.776 -1.826 -9.407 1.00 94.94 98 ALA A O 1
ATOM 747 N N . TRP A 1 99 ? 4.393 -0.207 -10.905 1.00 95.12 99 TRP A N 1
ATOM 748 C CA . TRP A 1 99 ? 5.152 0.844 -10.208 1.00 95.12 99 TRP A CA 1
ATOM 749 C C . TRP A 1 99 ? 6.581 0.439 -9.795 1.00 95.12 99 TRP A C 1
ATOM 751 O O . TRP A 1 99 ? 7.063 0.863 -8.739 1.00 95.12 99 TRP A O 1
ATOM 761 N N . GLY A 1 100 ? 7.245 -0.355 -10.641 1.00 93.75 100 GLY A N 1
ATOM 762 C CA . GLY A 1 100 ? 8.611 -0.841 -10.441 1.00 93.75 100 GLY A CA 1
ATOM 763 C C . GLY A 1 100 ? 8.734 -1.955 -9.401 1.00 93.75 100 GLY A C 1
ATOM 764 O O . GLY A 1 100 ? 9.798 -2.089 -8.801 1.00 93.75 100 GLY A O 1
ATOM 765 N N . GLY A 1 101 ? 7.656 -2.687 -9.105 1.00 95.38 101 GLY A N 1
ATOM 766 C CA . GLY A 1 101 ? 7.679 -3.876 -8.245 1.00 95.38 101 GLY A CA 1
ATOM 767 C C . GLY A 1 101 ? 7.942 -3.601 -6.764 1.00 95.38 101 GLY A C 1
ATOM 768 O O . GLY A 1 101 ? 8.161 -4.532 -5.987 1.00 95.38 101 GLY A O 1
ATOM 769 N N . ALA A 1 102 ? 7.945 -2.329 -6.353 1.00 96.94 102 ALA A N 1
ATOM 770 C CA . ALA A 1 102 ? 8.246 -1.929 -4.985 1.00 96.94 102 ALA A CA 1
ATOM 771 C C . ALA A 1 102 ? 7.156 -2.365 -3.996 1.00 96.94 102 ALA A C 1
ATOM 773 O O . ALA A 1 102 ? 5.970 -2.435 -4.323 1.00 96.94 102 ALA A O 1
ATOM 774 N N . CYS A 1 103 ? 7.538 -2.593 -2.736 1.00 97.81 103 CYS A N 1
ATOM 775 C CA . CYS A 1 103 ? 6.562 -2.946 -1.709 1.00 97.81 103 CYS A CA 1
ATOM 776 C C . CYS A 1 103 ? 5.664 -1.760 -1.304 1.00 97.81 103 CYS A C 1
ATOM 778 O O . CYS A 1 103 ? 6.076 -0.594 -1.352 1.00 97.81 103 CYS A O 1
ATOM 780 N N . ALA A 1 104 ? 4.460 -2.058 -0.811 1.00 98.06 104 ALA A N 1
ATOM 781 C CA . ALA A 1 104 ? 3.460 -1.062 -0.427 1.00 98.06 104 ALA A CA 1
ATOM 782 C C . ALA A 1 104 ? 3.969 -0.061 0.625 1.00 98.06 104 ALA A C 1
ATOM 784 O O . ALA A 1 104 ? 3.731 1.136 0.514 1.00 98.06 104 ALA A O 1
ATOM 785 N N . ASN A 1 105 ? 4.734 -0.516 1.622 1.00 98.12 105 ASN A N 1
ATOM 786 C CA . ASN A 1 105 ? 5.300 0.356 2.660 1.00 98.12 105 ASN A CA 1
ATOM 787 C C . ASN A 1 105 ? 6.341 1.348 2.112 1.00 98.12 105 ASN A C 1
ATOM 789 O O . ASN A 1 105 ? 6.373 2.523 2.501 1.00 98.12 105 ASN A O 1
ATOM 793 N N . CYS A 1 106 ? 7.183 0.899 1.179 1.00 97.69 106 CYS A N 1
ATOM 794 C CA . CYS A 1 106 ? 8.111 1.786 0.485 1.00 97.69 106 CYS A CA 1
ATOM 795 C C . CYS A 1 106 ? 7.366 2.737 -0.454 1.00 97.69 106 CYS A C 1
ATOM 797 O O . CYS A 1 106 ? 7.726 3.911 -0.514 1.00 97.69 106 CYS A O 1
ATOM 799 N N . LYS A 1 107 ? 6.304 2.273 -1.124 1.00 97.94 107 LYS A N 1
ATOM 800 C CA . LYS A 1 107 ? 5.468 3.123 -1.977 1.00 97.94 107 LYS A CA 1
ATOM 801 C C . LYS A 1 107 ? 4.741 4.205 -1.176 1.00 97.94 107 LYS A C 1
ATOM 803 O O . LYS A 1 107 ? 4.799 5.364 -1.567 1.00 97.94 107 LYS A O 1
ATOM 808 N N . TRP A 1 108 ? 4.154 3.852 -0.031 1.00 97.81 108 TRP A N 1
ATOM 809 C CA . TRP A 1 108 ? 3.416 4.768 0.848 1.00 97.81 108 TRP A CA 1
ATOM 810 C C . TRP A 1 108 ? 4.278 5.942 1.307 1.00 97.81 108 TRP A C 1
ATOM 812 O O . TRP A 1 108 ? 3.863 7.097 1.278 1.00 97.81 108 TRP A O 1
ATOM 822 N N . SER A 1 109 ? 5.508 5.635 1.721 1.00 95.88 109 SER A N 1
ATOM 823 C CA . SER A 1 109 ? 6.475 6.634 2.181 1.00 95.88 109 SER A CA 1
ATOM 824 C C . SER A 1 109 ? 7.209 7.351 1.046 1.00 95.88 109 SER A C 1
ATOM 826 O O . SER A 1 109 ? 8.106 8.134 1.332 1.00 95.88 109 SER A O 1
ATOM 828 N N . ASP A 1 110 ? 6.831 7.090 -0.210 1.00 95.81 110 ASP A N 1
ATOM 829 C CA . ASP A 1 110 ? 7.431 7.648 -1.426 1.00 95.81 110 ASP A CA 1
ATOM 830 C C . ASP A 1 110 ? 8.935 7.367 -1.574 1.00 95.81 110 ASP A C 1
ATOM 832 O O . ASP A 1 110 ? 9.734 8.186 -2.010 1.00 95.81 110 ASP A O 1
ATOM 836 N N . GLN A 1 1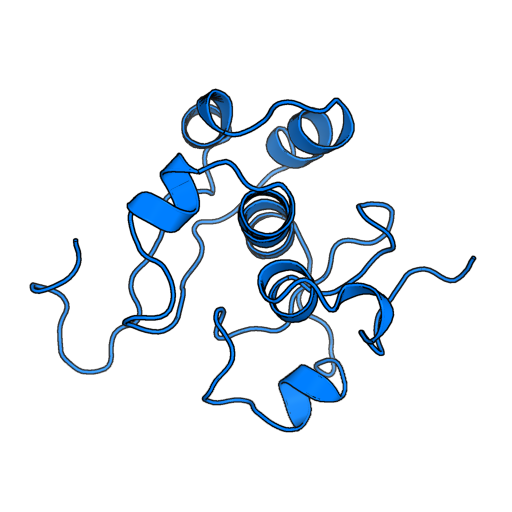11 ? 9.332 6.167 -1.166 1.00 94.88 111 GLN A N 1
ATOM 837 C CA . GLN A 1 111 ? 10.717 5.696 -1.109 1.00 94.88 111 GLN A CA 1
ATOM 838 C C . GLN A 1 111 ? 10.858 4.375 -1.875 1.00 94.88 111 GLN A C 1
ATOM 840 O O . GLN A 1 111 ? 11.629 3.488 -1.501 1.00 94.88 111 GLN A O 1
ATOM 845 N N . ALA A 1 112 ? 10.061 4.216 -2.935 1.00 94.50 112 ALA A N 1
ATOM 846 C CA . ALA A 1 112 ? 10.043 3.026 -3.781 1.00 94.50 112 ALA A CA 1
ATOM 847 C C . ALA A 1 112 ? 11.415 2.754 -4.422 1.00 94.50 112 ALA A C 1
ATOM 849 O O . ALA A 1 112 ? 11.837 1.605 -4.479 1.00 94.50 112 ALA A O 1
ATOM 850 N N . SER A 1 113 ? 12.157 3.801 -4.799 1.00 92.81 113 SER A N 1
ATOM 851 C CA . SER A 1 113 ? 13.512 3.688 -5.361 1.00 92.81 113 SER A CA 1
ATOM 852 C C . SER A 1 113 ? 14.531 3.061 -4.402 1.00 92.81 113 SER A C 1
ATOM 854 O O . SER A 1 113 ? 15.520 2.493 -4.856 1.00 92.81 113 SER A O 1
ATOM 856 N N . ARG A 1 114 ? 14.277 3.130 -3.087 1.00 92.69 114 ARG A N 1
ATOM 857 C CA . ARG A 1 114 ? 15.098 2.527 -2.024 1.00 92.69 114 ARG A CA 1
ATOM 858 C C . ARG A 1 114 ? 14.564 1.172 -1.553 1.00 92.69 114 ARG A C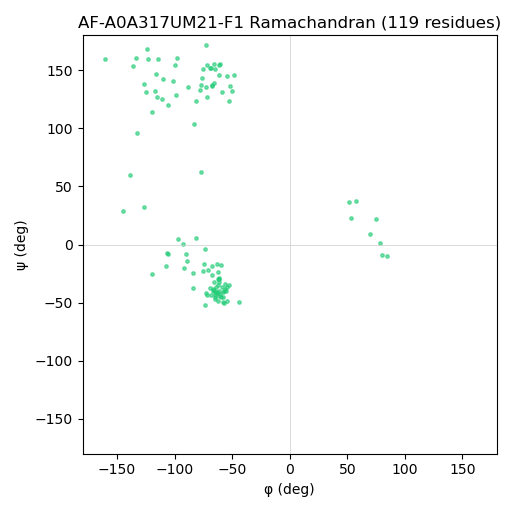 1
ATOM 860 O O . ARG A 1 114 ? 15.045 0.636 -0.556 1.00 92.69 114 ARG A O 1
ATOM 867 N N . CYS A 1 115 ? 13.518 0.640 -2.187 1.00 96.19 115 CYS A N 1
ATOM 868 C CA . CYS A 1 115 ? 13.022 -0.688 -1.859 1.00 96.19 115 CYS A CA 1
ATOM 869 C C . CYS A 1 115 ? 14.017 -1.735 -2.369 1.00 96.19 115 CYS A C 1
ATOM 871 O O . CYS A 1 115 ? 14.360 -1.733 -3.546 1.00 96.19 115 CYS A O 1
ATOM 873 N N . SER A 1 116 ? 14.453 -2.642 -1.493 1.00 95.88 116 SER A N 1
ATOM 874 C CA . SER A 1 116 ? 15.308 -3.775 -1.880 1.00 95.88 116 SER A CA 1
ATOM 875 C C . SER A 1 116 ? 14.551 -4.866 -2.643 1.00 95.88 116 SER A C 1
ATOM 877 O O . SER A 1 116 ? 15.143 -5.861 -3.033 1.00 95.88 116 SER A O 1
ATOM 879 N N . VAL A 1 117 ? 13.234 -4.711 -2.790 1.00 93.56 117 VAL A N 1
ATOM 880 C CA . VAL A 1 117 ? 12.374 -5.564 -3.606 1.00 93.56 117 VAL A CA 1
ATOM 881 C C . VAL A 1 117 ? 11.773 -4.651 -4.650 1.00 93.56 117 VAL A C 1
ATOM 88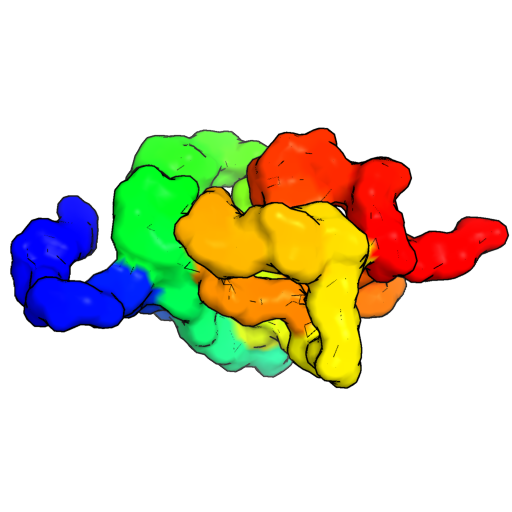3 O O . VAL A 1 117 ? 11.051 -3.715 -4.302 1.00 93.56 117 VAL A O 1
ATOM 886 N N . ARG A 1 118 ? 12.129 -4.889 -5.902 1.00 91.19 118 ARG A N 1
ATOM 887 C CA . ARG A 1 118 ? 11.711 -4.115 -7.061 1.00 91.19 118 ARG A CA 1
ATOM 888 C C . ARG A 1 118 ? 11.919 -4.962 -8.304 1.00 91.19 118 ARG A C 1
ATOM 890 O O . ARG A 1 118 ? 12.707 -5.904 -8.261 1.00 91.19 118 ARG A O 1
ATOM 897 N N . ASP A 1 119 ? 11.228 -4.607 -9.373 1.00 89.44 119 ASP A N 1
ATOM 898 C CA . ASP A 1 119 ? 11.474 -5.230 -10.667 1.00 89.44 119 ASP A CA 1
ATOM 899 C C . ASP A 1 119 ? 12.891 -4.857 -11.132 1.00 89.44 119 ASP A C 1
ATOM 901 O O . ASP A 1 119 ? 13.346 -3.720 -10.923 1.00 89.44 119 ASP A O 1
ATOM 905 N N . GLU A 1 120 ? 13.595 -5.832 -11.706 1.00 75.06 120 GLU A N 1
ATOM 906 C CA . GLU A 1 120 ? 14.838 -5.586 -12.435 1.00 75.06 120 GLU A CA 1
ATOM 907 C C . GLU A 1 120 ? 14.495 -4.790 -13.700 1.00 75.06 120 GLU A C 1
ATOM 909 O O . GLU A 1 120 ? 13.468 -5.036 -14.335 1.00 75.06 120 GLU A O 1
ATOM 914 N N . VAL A 1 121 ? 15.305 -3.771 -13.990 1.00 58.16 121 VAL A N 1
ATOM 915 C CA . VAL A 1 121 ? 15.137 -2.898 -15.161 1.00 58.16 121 VAL A CA 1
ATOM 916 C C . VAL A 1 121 ? 15.973 -3.445 -16.301 1.00 58.16 121 VAL A C 1
ATOM 918 O O . VAL A 1 121 ? 17.150 -3.765 -16.022 1.00 58.16 121 VAL A O 1
#